Protein AF-A0A158JC56-F1 (afdb_monomer)

Sequence (156 aa):
MLQQTDADAGAALEGIYTKAPDSRELISSANGVLIFPDVRAGGAVLGVEYGRGVLCVPGAPNQYYNARTATIGARLGYETESVILVFLTKESLDRFRESKSWTVGVDRSVALFKVGKSGQFDTNTARHAIMGFVDTKEALMFDLSLVGTYFSKAPV

Solvent-accessible surface area (backbone atoms only — not comparable to full-atom values): 8702 Å² total; per-residue (Å²): 109,69,71,52,48,54,52,42,30,53,54,41,51,53,53,46,36,71,78,36,59,72,52,52,63,56,59,71,64,30,54,27,39,38,29,21,42,47,34,35,63,41,62,102,84,70,59,31,30,42,25,57,26,40,34,45,34,85,98,51,79,76,42,46,31,35,42,38,28,62,71,84,72,90,77,93,54,95,62,58,30,25,41,37,39,38,16,56,29,64,68,49,43,49,54,57,73,73,38,78,57,48,38,42,72,74,70,73,46,66,54,78,49,81,75,50,102,80,75,64,79,70,82,76,60,82,80,42,40,24,45,49,40,35,40,44,94,88,48,79,41,30,54,74,81,49,49,53,27,35,36,32,73,46,88,131

Radius of gyration: 14.61 Å; Cα contacts (8 Å, |Δi|>4): 295; chains: 1; bounding box: 40×37×30 Å

Nearest PDB structures (foldseek):
  7ofn-assembly1_A  TM=8.129E-01  e=5.679E-13  Burkholderia pseudomallei
  5uc0-assembly1_B  TM=4.805E-01  e=3.805E-03  Brucella abortus 2308
  5uc0-assembly1_A  TM=4.992E-01  e=7.049E-03  Brucella abortus 2308
  6vsh-assembly1_B  TM=4.491E-01  e=8.455E+00  Stenotrophomonas maltophilia
  5hlm-assembly1_C  TM=2.002E-01  e=7.475E+00  Gallus gallus

InterPro domains:
  IPR007461 Ysc84 actin-binding domain [PF04366] (69-152)

Mean predicted aligned error: 8.61 Å

Organism: NCBI:txid326474

Secondary structure (DSSP, 8-state):
-HHHHHHHHHHHHHHHHHH-TTHHHHHHT-SEEEEEEEEEE-TTTT-EEEEEEEEE-TTS--EEEEEEEE--S-------EEEEEEE-SHHHHHHHHHSSEEETTTSS-EE-----TT-PPPGGGGG-SEEEEEE-SS-EE--GGGTTEEEEEPP-

pLDDT: mean 74.52, std 16.78, range [38.56, 95.81]

Structure (mmCIF, N/CA/C/O backbone):
data_AF-A0A158JC56-F1
#
_entry.id   AF-A0A158JC56-F1
#
loop_
_atom_site.group_PDB
_atom_site.id
_atom_site.type_symbol
_atom_site.label_atom_id
_atom_site.label_alt_id
_atom_site.label_comp_id
_atom_site.label_asym_id
_atom_site.label_entity_id
_atom_site.label_seq_id
_atom_site.pdbx_PDB_ins_code
_atom_site.Cartn_x
_atom_site.Cartn_y
_atom_site.Cartn_z
_atom_site.occupancy
_atom_site.B_iso_or_equiv
_atom_site.auth_seq_id
_atom_site.auth_comp_id
_atom_site.auth_asym_id
_atom_site.auth_atom_id
_atom_site.pdbx_PDB_model_num
ATOM 1 N N . MET A 1 1 ? 14.313 -6.682 9.433 1.00 63.56 1 MET A N 1
ATOM 2 C CA . MET A 1 1 ? 13.834 -6.137 8.142 1.00 63.56 1 MET A CA 1
ATOM 3 C C . MET A 1 1 ? 12.313 -6.025 8.105 1.00 63.56 1 MET A C 1
ATOM 5 O O . MET A 1 1 ? 11.843 -4.921 7.918 1.00 63.56 1 MET A O 1
ATOM 9 N N . LEU A 1 2 ? 11.548 -7.096 8.357 1.00 77.00 2 LEU A N 1
ATOM 10 C CA . LEU A 1 2 ? 10.072 -7.041 8.377 1.00 77.00 2 LEU A CA 1
ATOM 11 C C . LEU A 1 2 ? 9.508 -6.103 9.462 1.00 77.00 2 LEU A C 1
ATOM 13 O O . LEU A 1 2 ? 8.724 -5.221 9.146 1.00 77.00 2 LEU A O 1
ATOM 17 N N . GLN A 1 3 ? 10.036 -6.184 10.691 1.00 77.50 3 GLN A N 1
ATOM 18 C CA . GLN A 1 3 ? 9.682 -5.246 11.772 1.00 77.50 3 GLN A CA 1
ATOM 19 C C . GLN A 1 3 ? 10.002 -3.776 11.438 1.00 77.50 3 GLN A C 1
ATOM 21 O O . GLN A 1 3 ? 9.313 -2.879 11.907 1.00 77.50 3 GLN A O 1
ATOM 26 N N . GLN A 1 4 ? 11.033 -3.525 10.618 1.00 84.69 4 GLN A N 1
ATOM 27 C CA . GLN A 1 4 ? 11.359 -2.167 10.169 1.00 84.69 4 GLN A CA 1
ATOM 28 C C . GLN A 1 4 ? 10.312 -1.681 9.164 1.00 84.69 4 GLN A C 1
ATOM 30 O O . GLN A 1 4 ? 9.804 -0.582 9.310 1.00 84.69 4 GLN A O 1
ATOM 35 N N . THR A 1 5 ? 9.922 -2.530 8.205 1.00 84.69 5 THR A N 1
ATOM 36 C CA . THR A 1 5 ? 8.843 -2.219 7.256 1.00 84.69 5 THR A CA 1
ATOM 37 C C . THR A 1 5 ? 7.518 -1.940 7.968 1.00 84.69 5 THR A C 1
ATOM 39 O O . THR A 1 5 ? 6.806 -1.029 7.560 1.00 84.69 5 THR A O 1
ATOM 42 N N . ASP A 1 6 ? 7.202 -2.670 9.041 1.00 88.75 6 ASP A N 1
ATOM 43 C CA . ASP A 1 6 ? 5.996 -2.420 9.839 1.00 88.75 6 ASP A CA 1
ATOM 44 C C . ASP A 1 6 ? 6.053 -1.051 10.546 1.00 88.75 6 ASP A C 1
ATOM 46 O O . ASP A 1 6 ? 5.080 -0.297 10.522 1.00 88.75 6 ASP A O 1
ATOM 50 N N . ALA A 1 7 ? 7.199 -0.703 11.144 1.00 90.19 7 ALA A N 1
ATOM 51 C CA . ALA A 1 7 ? 7.398 0.589 11.803 1.00 90.19 7 ALA A CA 1
ATOM 52 C C . ALA A 1 7 ? 7.337 1.760 10.807 1.00 90.19 7 ALA A C 1
ATOM 54 O O . ALA A 1 7 ? 6.641 2.748 11.047 1.00 90.19 7 ALA A O 1
ATOM 55 N N . ASP A 1 8 ? 8.012 1.619 9.665 1.00 92.06 8 ASP A N 1
ATOM 56 C CA . ASP A 1 8 ? 8.026 2.617 8.596 1.00 92.06 8 ASP A CA 1
ATOM 57 C C . ASP A 1 8 ? 6.618 2.809 8.009 1.00 92.06 8 ASP A C 1
ATOM 59 O O . ASP A 1 8 ? 6.202 3.933 7.734 1.00 92.06 8 ASP A O 1
ATOM 63 N N . ALA A 1 9 ? 5.845 1.726 7.870 1.00 93.06 9 ALA A N 1
ATOM 64 C CA . ALA A 1 9 ? 4.457 1.787 7.423 1.00 93.06 9 ALA A CA 1
ATOM 65 C C . ALA A 1 9 ? 3.557 2.552 8.403 1.00 93.06 9 ALA A C 1
ATOM 67 O O . ALA A 1 9 ? 2.710 3.335 7.972 1.00 93.06 9 ALA A O 1
ATOM 68 N N . GLY A 1 10 ? 3.765 2.376 9.712 1.00 92.44 10 GLY A N 1
ATOM 69 C CA . GLY A 1 10 ? 3.090 3.175 10.734 1.00 92.44 10 GLY A CA 1
ATOM 70 C C . GLY A 1 10 ? 3.406 4.668 10.605 1.00 92.44 10 GLY A C 1
ATOM 71 O O . GLY A 1 10 ? 2.495 5.492 10.617 1.00 92.44 10 GLY A O 1
ATOM 72 N N . ALA A 1 11 ? 4.679 5.018 10.400 1.00 91.75 11 ALA A N 1
ATOM 73 C CA . ALA A 1 11 ? 5.093 6.408 10.202 1.00 91.75 11 ALA A CA 1
ATOM 74 C C . ALA A 1 11 ? 4.496 7.026 8.923 1.0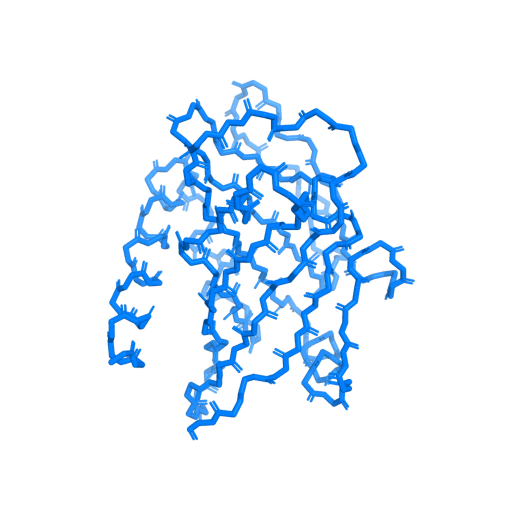0 91.75 11 ALA A C 1
ATOM 76 O O . ALA A 1 11 ? 4.043 8.170 8.946 1.00 91.75 11 ALA A O 1
ATOM 77 N N . ALA A 1 12 ? 4.442 6.262 7.827 1.00 90.62 12 ALA A N 1
ATOM 78 C CA . ALA A 1 12 ? 3.830 6.707 6.577 1.00 90.62 12 ALA A CA 1
ATOM 79 C C . ALA A 1 12 ? 2.328 7.006 6.742 1.00 90.62 12 ALA A C 1
ATOM 81 O O . ALA A 1 12 ? 1.847 8.023 6.243 1.00 90.62 12 ALA A O 1
ATOM 82 N N . LEU A 1 13 ? 1.590 6.173 7.487 1.00 91.38 13 LEU A N 1
ATOM 83 C CA . LEU A 1 13 ? 0.176 6.426 7.790 1.00 91.38 13 LEU A CA 1
ATOM 84 C C . LEU A 1 13 ? -0.025 7.718 8.590 1.00 91.38 13 LEU A C 1
ATOM 86 O O . LEU A 1 13 ? -0.900 8.511 8.248 1.00 91.38 13 LEU A O 1
AT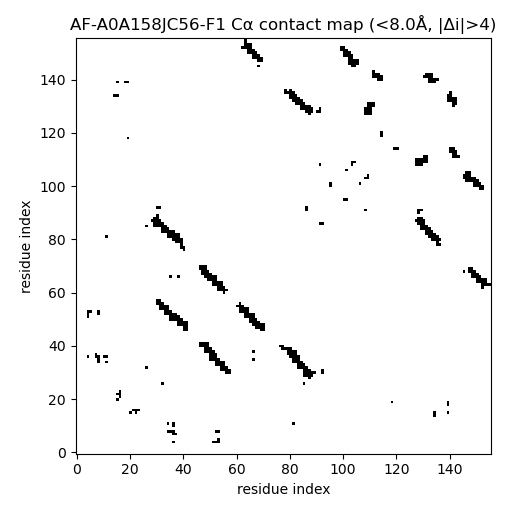OM 90 N N . GLU A 1 14 ? 0.797 7.966 9.611 1.00 90.88 14 GLU A N 1
ATOM 91 C CA . GLU A 1 14 ? 0.730 9.213 10.387 1.00 90.88 14 GLU A CA 1
ATOM 92 C C . GLU A 1 14 ? 1.023 10.452 9.526 1.00 90.88 14 GLU A C 1
ATOM 94 O O . GLU A 1 14 ? 0.387 11.498 9.700 1.00 90.88 14 GLU A O 1
ATOM 99 N N . GLY A 1 15 ? 1.925 10.330 8.545 1.00 87.19 15 GLY A N 1
ATOM 100 C CA . GLY A 1 15 ? 2.176 11.371 7.546 1.00 87.19 15 GLY A CA 1
ATOM 101 C C . GLY A 1 15 ? 0.917 11.727 6.751 1.00 87.19 15 GLY A C 1
ATOM 102 O O . GLY A 1 15 ? 0.558 12.905 6.649 1.00 87.19 15 GLY A O 1
ATOM 103 N N . ILE A 1 16 ? 0.191 10.714 6.268 1.00 84.12 16 ILE A N 1
ATOM 104 C CA . ILE A 1 16 ? -1.073 10.922 5.550 1.00 84.12 16 ILE A CA 1
ATOM 105 C C . ILE A 1 16 ? -2.144 11.505 6.471 1.00 84.12 16 ILE A C 1
ATOM 107 O O . ILE A 1 16 ? -2.797 12.469 6.081 1.00 84.12 16 ILE A O 1
ATOM 111 N N . TYR A 1 17 ? -2.307 11.000 7.697 1.00 88.00 17 TYR A N 1
ATOM 112 C CA . TYR A 1 17 ? -3.300 11.536 8.638 1.00 88.00 17 TYR A CA 1
ATOM 113 C C . TYR A 1 17 ? -3.051 13.004 8.983 1.00 88.00 17 TYR A C 1
ATOM 115 O O . TYR A 1 17 ? -3.998 13.765 9.165 1.00 88.00 17 TYR A O 1
ATOM 123 N N . THR A 1 18 ? -1.785 13.415 9.035 1.00 86.88 18 THR A N 1
ATOM 124 C CA . THR A 1 18 ? -1.413 14.812 9.273 1.00 86.88 18 THR A CA 1
ATOM 125 C C . THR A 1 18 ? -1.797 15.707 8.091 1.00 86.88 18 THR A C 1
ATOM 127 O O . THR A 1 18 ? -2.304 16.809 8.290 1.00 86.88 18 THR A O 1
ATOM 130 N N . LYS A 1 19 ? -1.565 15.246 6.855 1.00 82.31 19 LYS A N 1
ATOM 131 C CA . LYS A 1 19 ? -1.807 16.024 5.625 1.00 82.31 19 LYS A CA 1
ATOM 132 C C . LYS A 1 19 ? -3.267 15.974 5.153 1.00 82.31 19 LYS A C 1
ATOM 134 O O . LYS A 1 19 ? -3.738 16.927 4.539 1.00 82.31 19 LYS A O 1
ATOM 139 N N . ALA A 1 20 ? -3.976 14.886 5.441 1.00 80.56 20 ALA A N 1
ATOM 140 C CA . ALA A 1 20 ? -5.373 14.648 5.094 1.00 80.56 20 ALA A CA 1
ATOM 141 C C . ALA A 1 20 ? -6.106 13.940 6.251 1.00 80.56 20 ALA A C 1
ATOM 143 O O . ALA A 1 20 ? -6.251 12.717 6.225 1.00 80.56 20 ALA A O 1
ATOM 144 N N . PRO A 1 21 ? -6.603 14.678 7.256 1.00 83.81 21 PRO A N 1
ATOM 145 C CA . PRO A 1 21 ? -7.237 14.097 8.445 1.00 83.81 21 PRO A CA 1
ATOM 146 C C . PRO A 1 21 ? -8.398 13.133 8.150 1.00 83.81 21 PRO A C 1
ATOM 148 O O . PRO A 1 21 ? -8.498 12.085 8.789 1.00 83.81 21 PRO A O 1
ATOM 151 N N . ASP A 1 22 ? -9.214 13.425 7.132 1.00 80.31 22 ASP A N 1
ATOM 152 C CA . ASP A 1 22 ? -10.366 12.592 6.739 1.00 80.31 22 ASP A CA 1
ATOM 153 C C . ASP A 1 22 ? -9.952 11.190 6.248 1.00 80.31 22 ASP A C 1
ATOM 155 O O . ASP A 1 22 ? -10.741 10.244 6.282 1.00 80.31 22 ASP A O 1
ATOM 159 N N . SER A 1 23 ? -8.688 11.008 5.844 1.00 83.38 23 SER A N 1
ATOM 160 C CA . SER A 1 23 ? -8.164 9.695 5.448 1.00 83.38 23 SER A CA 1
ATOM 161 C C . SER A 1 23 ? -8.193 8.674 6.589 1.00 83.38 23 SER A C 1
ATOM 163 O O . SER A 1 23 ? -8.233 7.474 6.322 1.00 83.38 23 SER A O 1
ATOM 165 N N . ARG A 1 24 ? -8.227 9.118 7.854 1.00 87.94 24 ARG A N 1
ATOM 166 C CA . ARG A 1 24 ? -8.289 8.233 9.025 1.00 87.94 24 ARG A CA 1
ATOM 167 C C . ARG A 1 24 ? -9.584 7.427 9.077 1.00 87.94 24 ARG A C 1
ATOM 169 O O . ARG A 1 24 ? -9.539 6.239 9.384 1.00 87.94 24 ARG A O 1
ATOM 176 N N . GLU A 1 25 ? -10.719 8.048 8.769 1.00 85.50 25 GLU A N 1
ATOM 177 C CA . GLU A 1 25 ? -12.018 7.363 8.728 1.00 85.50 25 GLU A CA 1
ATOM 178 C C . GLU A 1 25 ? -12.112 6.410 7.528 1.00 85.50 25 GLU A C 1
ATOM 180 O O . GLU A 1 25 ? -12.606 5.284 7.627 1.00 85.50 25 GLU A O 1
ATOM 185 N N . LEU A 1 26 ? -11.556 6.821 6.390 1.00 84.94 26 LEU A N 1
ATOM 186 C CA . LEU A 1 26 ? -11.505 5.968 5.211 1.00 84.94 26 LEU A CA 1
ATOM 187 C C . LEU A 1 26 ? -10.626 4.727 5.435 1.00 84.94 26 LEU A C 1
ATOM 189 O O . LEU A 1 26 ? -11.019 3.611 5.108 1.00 84.94 26 LEU A O 1
ATOM 193 N N . ILE A 1 27 ? -9.430 4.909 5.996 1.00 89.75 27 ILE A N 1
ATOM 194 C CA . ILE A 1 27 ? -8.487 3.815 6.241 1.00 89.75 27 ILE A CA 1
ATOM 195 C C . ILE A 1 27 ? -9.018 2.868 7.324 1.00 89.75 27 ILE A C 1
ATOM 197 O O . ILE A 1 27 ? -8.862 1.654 7.193 1.00 89.75 27 ILE A O 1
ATOM 201 N N . SER A 1 28 ? -9.690 3.383 8.359 1.00 90.75 28 SER A N 1
ATOM 202 C CA . SER A 1 28 ? -10.262 2.542 9.419 1.00 90.75 28 SER A CA 1
ATOM 203 C C . SER A 1 28 ? -11.427 1.668 8.940 1.00 90.75 28 SER A C 1
ATOM 205 O O . SER A 1 28 ? -11.645 0.594 9.499 1.00 90.75 28 SER A O 1
ATOM 207 N N . SER A 1 29 ? -12.146 2.089 7.895 1.00 90.06 29 SER A N 1
ATOM 208 C CA . SER A 1 29 ? -13.237 1.322 7.275 1.00 90.06 29 SER A CA 1
ATOM 209 C C . SER A 1 29 ? -12.778 0.370 6.160 1.00 90.06 29 SER A C 1
ATOM 211 O O . SER A 1 29 ? -13.593 -0.359 5.588 1.00 90.06 29 SER A O 1
ATOM 213 N N . ALA A 1 30 ? -11.479 0.334 5.851 1.00 92.25 30 ALA A N 1
ATOM 214 C CA . ALA A 1 30 ? -10.931 -0.483 4.777 1.00 92.25 30 ALA A CA 1
ATOM 215 C C . ALA A 1 30 ? -10.918 -1.985 5.107 1.00 92.25 30 ALA A C 1
ATOM 217 O O . ALA A 1 30 ? -10.699 -2.411 6.239 1.00 92.25 30 ALA A O 1
ATOM 218 N N . ASN A 1 31 ? -11.056 -2.816 4.071 1.00 94.75 31 ASN A N 1
ATOM 219 C CA . ASN A 1 31 ? -10.894 -4.268 4.178 1.00 94.75 31 ASN A CA 1
ATOM 220 C C . ASN A 1 31 ? -9.413 -4.670 4.277 1.00 94.75 31 ASN A C 1
ATOM 222 O O . ASN A 1 31 ? -9.088 -5.747 4.772 1.00 94.75 31 ASN A O 1
ATOM 226 N N . GLY A 1 32 ? -8.509 -3.814 3.803 1.00 95.31 32 GLY A N 1
ATOM 227 C CA . GLY A 1 32 ? -7.068 -3.973 3.922 1.00 95.31 32 GLY A CA 1
ATOM 228 C C . GLY A 1 32 ? -6.340 -2.732 3.421 1.00 95.31 32 GLY A C 1
ATOM 229 O O . GLY A 1 32 ? -6.904 -1.932 2.671 1.00 95.31 32 GLY A O 1
ATOM 230 N N . VAL A 1 33 ? -5.085 -2.576 3.831 1.00 95.12 33 VAL A N 1
ATOM 231 C CA . VAL A 1 33 ? -4.248 -1.429 3.470 1.00 95.12 33 VAL A CA 1
ATOM 232 C C . VAL A 1 33 ? -2.861 -1.928 3.105 1.00 95.12 33 VAL A C 1
ATOM 234 O O . VAL A 1 33 ? -2.207 -2.583 3.913 1.00 95.12 33 VAL A O 1
ATOM 237 N N . LEU A 1 34 ? -2.420 -1.643 1.885 1.00 93.88 34 LEU A N 1
ATOM 238 C CA . LEU A 1 34 ? -1.068 -1.935 1.429 1.00 93.88 34 LEU A CA 1
ATOM 239 C C . LEU A 1 34 ? -0.235 -0.660 1.468 1.00 93.88 34 LEU A C 1
ATOM 241 O O . LEU A 1 34 ? -0.579 0.321 0.819 1.00 93.88 34 LEU A O 1
ATOM 245 N N . ILE A 1 35 ? 0.857 -0.692 2.220 1.00 93.88 35 ILE A N 1
ATOM 246 C CA . ILE A 1 35 ? 1.667 0.477 2.549 1.00 93.88 35 ILE A CA 1
ATOM 247 C C . ILE A 1 35 ? 3.095 0.219 2.093 1.00 93.88 35 ILE A C 1
ATOM 249 O O . ILE A 1 35 ? 3.744 -0.706 2.576 1.00 93.88 35 ILE A O 1
ATOM 253 N N . PHE A 1 36 ? 3.588 1.053 1.188 1.00 91.69 36 PHE A N 1
ATOM 254 C CA . PHE A 1 36 ? 4.990 1.152 0.806 1.00 91.69 36 PHE A CA 1
ATOM 255 C C . PHE A 1 36 ? 5.525 2.457 1.384 1.00 91.69 36 PHE A C 1
ATOM 257 O O . PHE A 1 36 ? 5.313 3.510 0.789 1.00 91.69 36 PHE A O 1
ATOM 264 N N . PRO A 1 37 ? 6.178 2.424 2.552 1.00 90.38 37 PRO A N 1
ATOM 265 C CA . PRO A 1 37 ? 6.625 3.649 3.205 1.00 90.38 37 PRO A CA 1
ATOM 266 C C . PRO A 1 37 ? 7.792 4.309 2.470 1.00 90.38 37 PRO A C 1
ATOM 268 O O . PRO A 1 37 ? 8.010 5.506 2.620 1.00 90.38 37 PRO A O 1
ATOM 271 N N . ASP A 1 38 ? 8.519 3.533 1.669 1.00 86.50 38 ASP A N 1
ATOM 272 C CA . ASP A 1 38 ? 9.712 3.974 0.970 1.00 86.50 38 ASP A CA 1
ATOM 273 C C . ASP A 1 38 ? 9.754 3.382 -0.443 1.00 86.50 38 ASP A C 1
ATOM 275 O O . ASP A 1 38 ? 10.126 2.222 -0.648 1.00 86.50 38 ASP A O 1
ATOM 279 N N . VAL A 1 39 ? 9.323 4.184 -1.4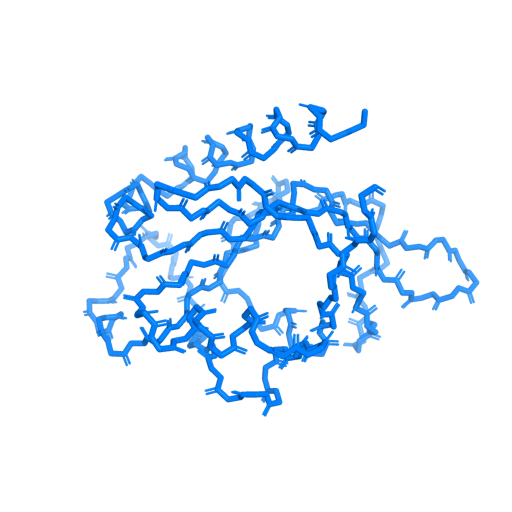14 1.00 81.88 39 VAL A N 1
ATOM 280 C CA . VAL A 1 39 ? 9.470 3.923 -2.845 1.00 81.88 39 VAL A CA 1
ATOM 281 C C . VAL A 1 39 ? 10.511 4.896 -3.379 1.00 81.88 39 VAL A C 1
ATOM 283 O O . VAL A 1 39 ? 10.386 6.111 -3.226 1.00 81.88 39 VAL A O 1
ATOM 286 N N . ARG A 1 40 ? 11.577 4.353 -3.969 1.00 75.62 40 ARG A N 1
ATOM 287 C CA . ARG A 1 40 ? 12.694 5.133 -4.511 1.00 75.62 40 ARG A CA 1
ATOM 288 C C . ARG A 1 40 ? 13.094 4.619 -5.883 1.00 75.62 40 ARG A C 1
ATOM 290 O O . ARG A 1 40 ? 13.041 3.415 -6.144 1.00 75.62 40 ARG A O 1
ATOM 297 N N . ALA A 1 41 ? 13.573 5.520 -6.736 1.00 66.50 41 ALA A N 1
ATOM 298 C CA . ALA A 1 41 ? 14.189 5.156 -8.004 1.00 66.50 41 ALA A CA 1
ATOM 299 C C . ALA A 1 41 ? 15.413 4.250 -7.773 1.00 66.50 41 ALA A C 1
ATOM 301 O O . ALA A 1 41 ? 16.366 4.617 -7.081 1.00 66.50 41 ALA A O 1
ATOM 302 N N . GLY A 1 42 ? 15.409 3.061 -8.375 1.00 59.31 42 GLY A N 1
ATOM 303 C CA . GLY A 1 42 ? 16.613 2.261 -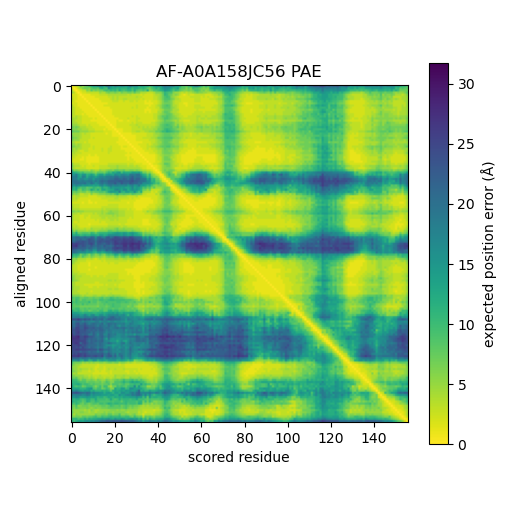8.546 1.00 59.31 42 GLY A CA 1
ATOM 304 C C . GLY A 1 42 ? 17.570 3.039 -9.443 1.00 59.31 42 GLY A C 1
ATOM 305 O O . GLY A 1 42 ? 17.154 3.535 -10.487 1.00 59.31 42 GLY A O 1
ATOM 306 N N . GLY A 1 43 ? 18.819 3.202 -8.998 1.00 52.88 43 GLY A N 1
ATOM 307 C CA . GLY A 1 43 ? 19.795 4.139 -9.566 1.00 52.88 43 GLY A CA 1
ATOM 308 C C . GLY A 1 43 ? 20.008 4.076 -11.090 1.00 52.88 43 GLY A C 1
ATOM 309 O O . GLY A 1 43 ? 19.477 3.218 -11.791 1.00 52.88 43 GLY A O 1
ATOM 310 N N . ALA A 1 44 ? 20.853 4.991 -11.577 1.00 50.00 44 ALA A N 1
ATOM 311 C CA . ALA A 1 44 ? 21.004 5.494 -12.955 1.00 50.00 44 ALA A CA 1
ATOM 312 C C . ALA A 1 44 ? 21.004 4.512 -14.157 1.00 50.00 44 ALA A C 1
ATOM 314 O O . ALA A 1 44 ? 21.009 4.976 -15.292 1.00 50.00 44 ALA A O 1
ATOM 315 N N . VAL A 1 45 ? 21.008 3.191 -13.958 1.00 50.09 45 VAL A N 1
ATOM 316 C CA . VAL A 1 45 ? 21.129 2.187 -15.028 1.00 50.09 45 VAL A CA 1
ATOM 317 C C . VAL A 1 45 ? 19.808 1.478 -15.357 1.00 50.09 45 VAL A C 1
ATOM 319 O O . VAL A 1 45 ? 19.644 1.041 -16.491 1.00 50.09 45 VAL A O 1
ATOM 322 N N . LEU A 1 46 ? 18.857 1.356 -14.417 1.00 56.59 46 LEU A N 1
ATOM 323 C CA . LEU A 1 46 ? 17.660 0.521 -14.633 1.00 56.59 46 LEU A CA 1
ATOM 324 C C . LEU A 1 46 ? 16.332 1.284 -14.712 1.00 56.59 46 LEU A C 1
ATOM 326 O O . LEU A 1 46 ? 15.378 0.712 -15.224 1.00 56.59 46 LEU A O 1
ATOM 330 N N . GLY A 1 47 ? 16.250 2.541 -14.256 1.00 55.62 47 GLY A N 1
ATOM 331 C CA . GLY A 1 47 ? 15.034 3.362 -14.410 1.00 55.62 47 GLY A CA 1
ATOM 332 C C . GLY A 1 47 ? 13.765 2.723 -13.828 1.00 55.62 47 GLY A C 1
ATOM 333 O O . GLY A 1 47 ? 12.665 2.983 -14.312 1.00 55.62 47 GLY A O 1
ATOM 334 N N . VAL A 1 48 ? 13.929 1.842 -12.836 1.00 62.53 48 VAL A N 1
ATOM 335 C CA . VAL A 1 48 ? 12.838 1.148 -12.151 1.00 62.53 48 VAL A CA 1
ATOM 336 C C . VAL A 1 48 ? 12.809 1.580 -10.701 1.00 62.53 48 VAL A C 1
ATOM 338 O O . VAL A 1 48 ? 13.813 1.469 -10.000 1.00 62.53 48 VAL A O 1
ATOM 341 N N . GLU A 1 49 ? 11.669 2.063 -10.233 1.00 68.19 49 GLU A N 1
ATOM 342 C CA . GLU A 1 49 ? 11.473 2.313 -8.806 1.00 68.19 49 GLU A CA 1
ATOM 343 C C . GLU A 1 49 ? 11.282 0.989 -8.082 1.00 68.19 49 GLU A C 1
ATOM 345 O O . GLU A 1 49 ? 10.686 0.059 -8.627 1.00 68.19 49 GLU A O 1
ATOM 350 N N . TYR A 1 50 ? 11.793 0.900 -6.859 1.00 74.19 50 TYR A N 1
ATOM 351 C CA . TYR A 1 50 ? 11.566 -0.235 -5.980 1.00 74.19 50 TYR A CA 1
ATOM 352 C C . TYR A 1 50 ? 11.135 0.236 -4.603 1.00 74.19 50 TYR A C 1
ATOM 354 O O . TYR A 1 50 ? 11.655 1.211 -4.067 1.00 74.19 50 TYR A O 1
ATOM 362 N N . GLY A 1 51 ? 10.225 -0.526 -4.011 1.00 82.75 51 GLY A N 1
ATOM 363 C CA . GLY A 1 51 ? 9.831 -0.361 -2.623 1.00 82.75 51 GLY A CA 1
ATOM 364 C C . GLY A 1 51 ? 9.437 -1.696 -2.017 1.00 82.75 51 GLY A C 1
ATOM 365 O O . GLY A 1 51 ? 8.973 -2.604 -2.716 1.00 82.75 51 GLY A O 1
ATOM 366 N N . ARG A 1 52 ? 9.618 -1.818 -0.703 1.00 88.94 52 ARG A N 1
ATOM 367 C CA . ARG A 1 52 ? 9.051 -2.916 0.080 1.00 88.94 52 ARG A CA 1
ATOM 368 C C . ARG A 1 52 ? 7.902 -2.379 0.902 1.00 88.94 52 ARG A C 1
ATOM 370 O O . ARG A 1 52 ? 8.034 -1.338 1.532 1.00 88.94 52 ARG A O 1
ATOM 377 N N . GLY A 1 53 ? 6.805 -3.113 0.900 1.00 92.12 53 GLY A N 1
ATOM 378 C CA . GLY A 1 53 ? 5.607 -2.731 1.615 1.00 92.12 53 GLY A CA 1
ATOM 379 C C . GLY A 1 53 ? 5.009 -3.873 2.404 1.00 92.12 53 GLY A C 1
ATOM 380 O O . GLY A 1 53 ? 5.401 -5.038 2.267 1.00 92.12 53 GLY A O 1
ATOM 381 N N . VAL A 1 54 ? 4.036 -3.505 3.221 1.00 95.31 54 VAL A N 1
ATOM 382 C CA . VAL A 1 54 ? 3.255 -4.401 4.058 1.00 95.31 54 VAL A CA 1
ATOM 383 C C . VAL A 1 54 ? 1.775 -4.216 3.758 1.00 95.31 54 VAL A C 1
ATOM 385 O O . VAL A 1 54 ? 1.271 -3.101 3.672 1.00 95.31 54 VAL A O 1
ATOM 388 N N . LEU A 1 55 ? 1.087 -5.331 3.562 1.00 95.81 55 LEU A N 1
ATOM 389 C CA . LEU A 1 55 ? -0.358 -5.425 3.511 1.00 95.81 55 LEU A CA 1
ATOM 390 C C . LEU A 1 55 ? -0.857 -5.788 4.907 1.00 95.81 55 LEU A C 1
ATOM 392 O O . LEU A 1 55 ? -0.617 -6.897 5.397 1.00 95.81 55 LEU A O 1
ATOM 396 N N . CYS A 1 56 ? -1.592 -4.856 5.494 1.00 95.75 56 CYS A N 1
ATOM 397 C CA . CYS A 1 56 ? -2.294 -5.010 6.754 1.00 95.75 56 CYS A CA 1
ATOM 398 C C . CYS A 1 56 ? -3.752 -5.372 6.452 1.00 95.75 56 CYS A C 1
ATOM 400 O O . CYS A 1 56 ? -4.462 -4.610 5.794 1.00 95.75 56 CYS A O 1
ATOM 402 N N . VAL A 1 57 ? -4.203 -6.535 6.922 1.00 95.81 57 VAL A N 1
ATOM 403 C CA . VAL A 1 57 ? -5.602 -6.973 6.813 1.00 95.81 57 VAL A CA 1
ATOM 404 C C . VAL A 1 57 ? -6.135 -7.203 8.226 1.00 95.81 57 VAL A C 1
ATOM 406 O O . VAL A 1 57 ? -5.499 -7.945 8.980 1.00 95.81 57 VAL A O 1
ATOM 409 N N . PRO A 1 58 ? -7.277 -6.605 8.612 1.00 91.44 58 PRO A N 1
ATOM 410 C CA . PRO A 1 58 ? -7.852 -6.801 9.937 1.00 91.44 58 PRO A CA 1
ATOM 411 C C . PRO A 1 58 ? -8.013 -8.289 10.277 1.00 91.44 58 PRO A C 1
ATOM 413 O O . PRO A 1 58 ? -8.609 -9.053 9.520 1.00 91.44 58 PRO A O 1
ATOM 416 N N . GLY A 1 59 ? -7.459 -8.707 11.417 1.00 91.50 59 GLY A N 1
ATOM 417 C CA . GLY A 1 59 ? -7.545 -10.090 11.897 1.00 91.50 59 GLY A CA 1
ATOM 418 C C . GLY A 1 59 ? -6.663 -11.107 11.160 1.00 91.50 59 GLY A C 1
ATOM 419 O O . GLY A 1 59 ? -6.792 -12.302 11.417 1.00 91.50 59 GLY A O 1
ATOM 420 N N . ALA A 1 60 ? -5.763 -10.674 10.273 1.00 93.00 60 ALA A N 1
ATOM 421 C CA . ALA A 1 60 ? -4.824 -11.551 9.579 1.00 93.00 60 ALA A CA 1
ATOM 422 C C . ALA A 1 60 ? -3.368 -11.105 9.803 1.00 93.00 60 ALA A C 1
ATOM 424 O O . ALA A 1 60 ? -3.115 -9.927 10.055 1.00 93.00 60 ALA A O 1
ATOM 425 N N . PRO A 1 61 ? -2.390 -12.024 9.707 1.00 91.88 61 PRO A N 1
ATOM 426 C CA . PRO A 1 61 ? -0.982 -11.654 9.786 1.00 91.88 61 PRO A CA 1
ATOM 427 C C . PRO A 1 61 ? -0.574 -10.759 8.611 1.00 91.88 61 PRO A C 1
ATOM 429 O O . PRO A 1 61 ? -1.052 -10.936 7.484 1.00 91.88 61 PRO A O 1
ATOM 432 N N . ASN A 1 62 ? 0.368 -9.852 8.877 1.00 94.06 62 ASN A N 1
ATOM 433 C CA . ASN A 1 62 ? 0.969 -8.980 7.872 1.00 94.06 62 ASN A CA 1
ATOM 434 C C . ASN A 1 62 ? 1.541 -9.794 6.702 1.00 94.06 62 ASN A C 1
ATOM 436 O O . ASN A 1 62 ? 2.183 -10.832 6.886 1.00 94.06 62 ASN A O 1
ATOM 440 N N . GLN A 1 63 ? 1.316 -9.309 5.482 1.00 93.00 63 GLN A N 1
ATOM 441 C CA . GLN A 1 63 ? 1.859 -9.902 4.259 1.00 93.00 63 GLN A CA 1
ATOM 442 C C . GLN A 1 63 ? 2.746 -8.883 3.549 1.00 93.00 63 GLN A C 1
ATOM 444 O O . GLN A 1 63 ? 2.368 -7.727 3.435 1.00 93.00 63 GLN A O 1
ATOM 449 N N . TYR A 1 64 ? 3.899 -9.291 3.028 1.00 92.88 64 TYR A N 1
ATOM 450 C CA . TYR A 1 64 ? 4.863 -8.352 2.447 1.00 92.88 64 TYR A CA 1
ATOM 451 C C . TYR A 1 64 ? 4.862 -8.400 0.924 1.00 92.88 64 TYR A C 1
ATOM 453 O O . TYR A 1 64 ? 4.684 -9.460 0.317 1.00 92.88 64 TYR A O 1
ATOM 461 N N . TYR A 1 65 ? 5.076 -7.241 0.311 1.00 91.31 65 TYR A N 1
ATOM 462 C CA . TYR A 1 65 ? 5.052 -7.065 -1.136 1.00 91.31 65 TYR A CA 1
ATOM 463 C C . TYR A 1 65 ? 6.242 -6.224 -1.594 1.00 91.31 65 TYR A C 1
ATOM 465 O O . TYR A 1 65 ? 6.761 -5.387 -0.856 1.00 91.31 65 TYR A O 1
ATOM 473 N N . ASN A 1 66 ? 6.663 -6.447 -2.833 1.00 88.44 66 ASN A N 1
ATOM 474 C CA . ASN A 1 66 ? 7.586 -5.586 -3.555 1.00 88.44 66 ASN A CA 1
ATOM 475 C C . ASN A 1 66 ? 6.798 -4.793 -4.599 1.00 88.44 66 ASN A C 1
ATOM 477 O O . ASN A 1 66 ? 5.999 -5.383 -5.332 1.00 88.44 66 ASN A O 1
ATOM 481 N N . ALA A 1 67 ? 7.067 -3.496 -4.689 1.00 84.69 67 ALA A N 1
ATOM 482 C CA . ALA A 1 67 ? 6.623 -2.632 -5.774 1.00 84.69 67 ALA A CA 1
ATOM 483 C C . ALA A 1 67 ? 7.763 -2.449 -6.782 1.00 84.69 67 ALA A C 1
ATOM 485 O O . ALA A 1 67 ? 8.925 -2.335 -6.385 1.00 84.69 67 ALA A O 1
ATOM 486 N N . ARG A 1 68 ? 7.425 -2.441 -8.073 1.00 79.25 68 ARG A N 1
ATOM 487 C CA . ARG A 1 68 ? 8.320 -2.124 -9.189 1.00 79.25 68 ARG A CA 1
ATOM 488 C C . ARG A 1 68 ? 7.594 -1.214 -10.170 1.00 79.25 68 ARG A C 1
ATOM 490 O O . ARG A 1 68 ? 6.610 -1.655 -10.752 1.00 79.25 68 ARG A O 1
ATOM 497 N N . THR A 1 69 ? 8.070 -0.001 -10.404 1.00 69.50 69 THR A N 1
ATOM 498 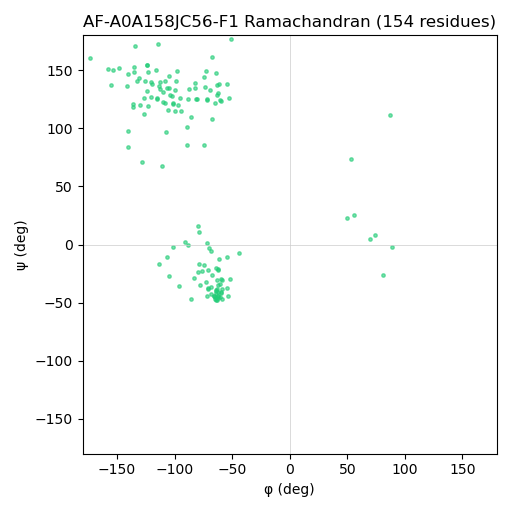C CA . THR A 1 69 ? 7.460 0.900 -11.400 1.00 69.50 69 THR A CA 1
ATOM 499 C C . THR A 1 69 ? 8.391 1.051 -12.591 1.00 69.50 69 THR A C 1
ATOM 501 O O . THR A 1 69 ? 9.577 1.313 -12.407 1.00 69.50 69 THR A O 1
ATOM 504 N N . ALA A 1 70 ? 7.872 0.891 -13.810 1.00 61.16 70 ALA A N 1
ATOM 505 C CA . ALA A 1 70 ? 8.569 1.321 -15.018 1.00 61.16 70 ALA A CA 1
ATOM 506 C C . ALA A 1 70 ? 8.230 2.797 -15.246 1.00 61.16 70 ALA A C 1
ATOM 508 O O . ALA A 1 70 ? 7.084 3.126 -15.544 1.00 61.16 70 ALA A O 1
ATOM 509 N N . THR A 1 71 ? 9.189 3.700 -15.054 1.00 55.06 71 THR A N 1
ATOM 510 C CA . THR A 1 71 ? 8.914 5.138 -15.127 1.00 55.06 71 THR A CA 1
ATOM 511 C C . THR A 1 71 ? 8.566 5.544 -16.566 1.00 55.06 71 THR A C 1
ATOM 513 O O . THR A 1 71 ? 9.439 5.608 -17.432 1.00 55.06 71 THR A O 1
ATOM 516 N N . ILE A 1 72 ? 7.296 5.864 -16.839 1.00 42.81 72 ILE A N 1
ATOM 517 C CA . ILE A 1 72 ? 6.884 6.511 -18.093 1.00 42.81 72 ILE A CA 1
ATOM 518 C C . ILE A 1 72 ? 6.975 8.028 -17.884 1.00 42.81 72 ILE A C 1
ATOM 520 O O . ILE A 1 72 ? 6.002 8.682 -17.528 1.00 42.81 72 ILE A O 1
ATOM 524 N N . GLY A 1 73 ? 8.174 8.575 -18.102 1.00 44.84 73 GLY A N 1
ATOM 525 C CA . GLY A 1 73 ? 8.426 10.018 -18.126 1.00 44.84 73 GLY A CA 1
ATOM 526 C C . GLY A 1 73 ? 8.735 10.647 -16.760 1.00 44.84 73 GLY A C 1
ATOM 527 O O . GLY A 1 73 ? 7.867 10.806 -15.917 1.00 44.84 73 GLY A O 1
ATOM 528 N N . ALA A 1 74 ? 9.985 11.082 -16.591 1.00 44.06 74 ALA A N 1
ATOM 529 C CA . ALA A 1 74 ? 10.389 12.176 -15.701 1.00 44.06 74 ALA A CA 1
ATOM 530 C C . ALA A 1 74 ? 9.951 12.116 -14.217 1.00 44.06 74 ALA A C 1
ATOM 532 O O . ALA A 1 74 ? 9.200 12.964 -13.745 1.00 44.06 74 ALA A O 1
ATOM 533 N N . ARG A 1 75 ? 10.576 11.230 -13.436 1.00 52.03 75 ARG A N 1
ATOM 534 C CA . ARG A 1 75 ? 10.918 11.523 -12.030 1.00 52.03 75 ARG A CA 1
ATOM 535 C C . ARG A 1 75 ? 12.399 11.225 -11.802 1.00 52.03 75 ARG A C 1
ATOM 537 O O . ARG A 1 75 ? 12.787 10.240 -11.189 1.00 52.03 75 ARG A O 1
ATOM 544 N N . LEU A 1 76 ? 13.255 12.070 -12.381 1.00 46.12 76 LEU A N 1
ATOM 545 C CA . LEU A 1 76 ? 14.671 12.140 -12.012 1.00 46.12 76 LEU A CA 1
ATOM 546 C C . LEU A 1 76 ? 14.757 12.851 -10.657 1.00 46.12 76 LEU A C 1
ATOM 548 O O . LEU A 1 76 ? 14.909 14.067 -10.599 1.00 46.12 76 LEU A O 1
ATOM 552 N N . GLY A 1 77 ? 14.600 12.094 -9.574 1.00 50.66 77 GLY A N 1
ATOM 553 C CA . GLY A 1 77 ? 14.680 12.607 -8.213 1.00 50.66 77 GLY A CA 1
ATOM 554 C C . GLY A 1 77 ? 15.062 11.498 -7.241 1.00 50.66 77 GLY A C 1
ATOM 555 O O . GLY A 1 77 ? 14.560 10.384 -7.332 1.00 50.66 77 GLY A O 1
ATOM 556 N N . TYR A 1 78 ? 15.963 11.804 -6.310 1.00 56.66 78 TYR A N 1
ATOM 557 C CA . TYR A 1 78 ? 16.345 10.925 -5.194 1.00 56.66 78 TYR A CA 1
ATOM 558 C C . TYR A 1 78 ? 15.320 10.952 -4.051 1.00 56.66 78 TYR A C 1
ATOM 560 O O . TYR A 1 78 ? 15.610 10.507 -2.940 1.00 56.66 78 TYR A O 1
ATOM 568 N N . GLU A 1 79 ? 14.158 11.548 -4.294 1.00 63.31 79 GLU A N 1
ATOM 569 C CA . GLU A 1 79 ? 13.165 11.795 -3.268 1.00 63.31 79 GLU A CA 1
ATOM 570 C C . GLU A 1 79 ? 12.356 10.527 -3.020 1.00 63.31 79 GLU A C 1
ATOM 572 O O . GLU A 1 79 ? 11.814 9.925 -3.944 1.00 63.31 79 GLU A O 1
ATOM 577 N N . THR A 1 80 ? 12.325 10.108 -1.758 1.00 72.44 80 THR A N 1
ATOM 578 C CA . THR A 1 80 ? 11.458 9.028 -1.295 1.00 72.44 80 THR A CA 1
ATOM 579 C C . THR A 1 80 ? 10.011 9.501 -1.328 1.00 72.44 80 THR A C 1
ATOM 581 O O . THR A 1 80 ? 9.694 10.565 -0.790 1.00 72.44 80 THR A O 1
ATOM 584 N N . GLU A 1 81 ? 9.134 8.668 -1.878 1.00 81.25 81 GLU A N 1
ATOM 585 C CA . GLU A 1 81 ? 7.689 8.795 -1.712 1.00 81.25 81 GLU A CA 1
ATOM 586 C C . GLU A 1 81 ? 7.116 7.582 -0.975 1.00 81.25 81 GLU A C 1
ATOM 588 O O . GLU A 1 81 ? 7.644 6.469 -1.055 1.00 81.25 81 GLU A O 1
ATOM 593 N N . SER A 1 82 ? 6.026 7.802 -0.245 1.00 86.19 82 SER A N 1
ATOM 594 C CA . SER A 1 82 ? 5.234 6.726 0.341 1.00 86.19 82 SER A CA 1
ATOM 595 C C . SER A 1 82 ? 4.007 6.466 -0.525 1.00 86.19 82 SER A C 1
ATOM 597 O O . SER A 1 82 ? 3.288 7.392 -0.887 1.00 86.19 82 SER A O 1
ATOM 599 N N . VAL A 1 83 ? 3.728 5.201 -0.826 1.00 86.50 83 VAL A N 1
ATOM 600 C CA . VAL A 1 83 ? 2.564 4.777 -1.612 1.00 86.50 83 VAL A CA 1
ATOM 601 C C . VAL A 1 83 ? 1.643 3.941 -0.738 1.00 86.50 83 VAL A C 1
ATOM 603 O O . VAL A 1 83 ? 2.072 2.940 -0.166 1.00 86.50 83 VAL A O 1
ATOM 606 N N . ILE A 1 84 ? 0.367 4.312 -0.657 1.00 88.69 84 ILE A N 1
ATOM 607 C CA . ILE A 1 84 ? -0.634 3.592 0.136 1.00 88.69 84 ILE A CA 1
ATOM 608 C C . ILE A 1 84 ? -1.840 3.246 -0.733 1.00 88.69 84 ILE A C 1
ATOM 610 O O . ILE A 1 84 ? -2.442 4.119 -1.348 1.00 88.69 84 ILE A O 1
ATOM 614 N N . LEU A 1 85 ? -2.214 1.968 -0.764 1.00 88.81 85 LEU A N 1
ATOM 615 C CA . LEU A 1 85 ? -3.432 1.476 -1.402 1.00 88.81 85 LEU A CA 1
ATOM 616 C C . LEU A 1 85 ? -4.422 1.016 -0.335 1.00 88.81 85 LEU A C 1
ATOM 618 O O . LEU A 1 85 ? -4.131 0.129 0.466 1.00 88.81 85 LEU A O 1
ATOM 622 N N . VAL A 1 86 ? -5.610 1.601 -0.356 1.00 89.81 86 VAL A N 1
ATOM 623 C CA . VAL A 1 86 ? -6.711 1.325 0.560 1.00 89.81 86 VAL A CA 1
ATOM 624 C C . VAL A 1 86 ? -7.767 0.513 -0.181 1.00 89.81 86 VAL A C 1
ATOM 626 O O . VAL A 1 86 ? -8.375 0.986 -1.144 1.00 89.81 86 VAL A O 1
ATOM 629 N N . PHE A 1 87 ? -7.988 -0.725 0.256 1.00 90.19 87 PHE A N 1
ATOM 630 C CA . PHE A 1 87 ? -8.967 -1.632 -0.337 1.00 90.19 87 PHE A CA 1
ATOM 631 C C . PHE A 1 87 ? -10.323 -1.439 0.344 1.00 90.19 87 PHE A C 1
ATOM 633 O O . PHE A 1 87 ? -10.566 -1.946 1.439 1.00 90.19 87 PHE A O 1
ATOM 640 N N . LEU A 1 88 ? -11.220 -0.703 -0.311 1.00 86.75 88 LEU A N 1
ATOM 641 C CA . LEU A 1 88 ? -12.528 -0.340 0.249 1.00 86.75 88 LEU A CA 1
ATOM 642 C C . LEU A 1 88 ? -13.551 -1.481 0.164 1.00 86.75 88 LEU A C 1
ATOM 644 O O . LEU A 1 88 ? -14.537 -1.485 0.891 1.00 86.75 88 LEU A O 1
ATOM 648 N N . THR A 1 89 ? -13.295 -2.490 -0.673 1.00 86.69 89 THR A N 1
ATOM 649 C CA . THR A 1 89 ? -14.158 -3.671 -0.820 1.00 86.69 89 THR A CA 1
ATOM 650 C C . THR A 1 89 ? -13.385 -4.955 -0.556 1.00 86.69 89 THR A C 1
ATOM 652 O O . THR A 1 89 ? -12.206 -5.059 -0.895 1.00 86.69 89 THR A O 1
ATOM 655 N N . LYS A 1 90 ? -14.061 -5.976 -0.023 1.00 89.75 90 LYS A N 1
ATOM 656 C CA . LYS A 1 90 ? -13.472 -7.310 0.134 1.00 89.75 90 LYS A CA 1
ATOM 657 C C . LYS A 1 90 ? -13.032 -7.911 -1.206 1.00 89.75 90 LYS A C 1
ATOM 659 O O . LYS A 1 90 ? -11.947 -8.467 -1.302 1.00 89.75 90 LYS A O 1
ATOM 664 N N . GLU A 1 91 ? -13.846 -7.743 -2.243 1.00 85.75 91 GLU A N 1
ATOM 665 C CA . GLU A 1 91 ? -13.586 -8.278 -3.583 1.00 85.75 91 GLU A CA 1
ATOM 666 C C . GLU A 1 91 ? -12.272 -7.747 -4.182 1.00 85.75 91 GLU A C 1
ATOM 668 O O . GLU A 1 91 ? -11.509 -8.497 -4.787 1.00 85.75 91 GLU A O 1
ATOM 673 N N . SER A 1 92 ? -11.973 -6.458 -3.993 1.00 85.06 92 SER A N 1
ATOM 674 C CA . SER A 1 92 ? -10.730 -5.861 -4.491 1.00 85.06 92 SER A CA 1
ATOM 675 C C . SER A 1 92 ? -9.497 -6.329 -3.728 1.00 85.06 92 SER A C 1
ATOM 677 O O . SER A 1 92 ? -8.462 -6.574 -4.350 1.00 85.06 92 SER A O 1
ATOM 679 N N . LEU A 1 93 ? -9.619 -6.507 -2.411 1.00 90.94 93 LEU A N 1
ATOM 680 C CA . LEU A 1 93 ? -8.568 -7.089 -1.585 1.00 90.94 93 LEU A CA 1
ATOM 681 C C . LEU A 1 93 ? -8.288 -8.543 -1.973 1.00 90.94 93 LEU A C 1
ATOM 683 O O . LEU A 1 93 ? -7.130 -8.926 -2.131 1.00 90.94 93 LEU A O 1
ATOM 687 N N . ASP A 1 94 ? -9.337 -9.352 -2.116 1.00 90.00 94 ASP A N 1
ATOM 688 C CA . ASP A 1 94 ? -9.203 -10.771 -2.440 1.00 90.00 94 ASP A CA 1
ATOM 689 C C . ASP A 1 94 ? -8.559 -10.937 -3.821 1.00 90.00 94 ASP A C 1
ATOM 691 O O . ASP A 1 94 ? -7.536 -11.611 -3.932 1.00 90.00 94 ASP A O 1
ATOM 695 N N . ARG A 1 95 ? -9.039 -10.203 -4.838 1.00 85.88 95 ARG A N 1
ATOM 696 C CA . ARG A 1 95 ? -8.404 -10.178 -6.167 1.00 85.88 95 ARG A CA 1
ATOM 697 C C . ARG A 1 95 ? -6.922 -9.827 -6.105 1.00 85.88 95 ARG A C 1
ATOM 699 O O . ARG A 1 95 ? -6.117 -10.471 -6.775 1.00 85.88 95 ARG A O 1
ATOM 706 N N . PHE A 1 96 ? -6.550 -8.817 -5.320 1.00 88.00 96 PHE A N 1
ATOM 707 C CA . PHE A 1 96 ? -5.151 -8.423 -5.168 1.00 88.00 96 PHE A CA 1
ATOM 708 C C . PHE A 1 96 ? -4.303 -9.544 -4.546 1.00 88.00 96 PHE A C 1
ATOM 710 O O . PHE A 1 96 ? -3.219 -9.841 -5.040 1.00 88.00 96 PHE A O 1
ATOM 717 N N . ARG A 1 97 ? -4.805 -10.198 -3.490 1.00 89.62 97 ARG A N 1
ATOM 718 C CA . ARG A 1 97 ? -4.087 -11.257 -2.756 1.00 89.62 97 ARG A CA 1
ATOM 719 C C . ARG A 1 97 ? -3.987 -12.574 -3.525 1.00 89.62 97 ARG A C 1
ATOM 721 O O . ARG A 1 97 ? -3.022 -13.312 -3.329 1.00 89.62 97 ARG A O 1
ATOM 728 N N . GLU A 1 98 ? -4.986 -12.886 -4.346 1.00 87.31 98 GLU A N 1
ATOM 729 C CA . GLU A 1 98 ? -5.036 -14.096 -5.176 1.00 87.31 98 GLU A CA 1
ATOM 730 C C . GLU A 1 98 ? -4.194 -13.966 -6.451 1.00 87.31 98 GLU A C 1
ATOM 732 O O . GLU A 1 98 ? -3.732 -14.964 -7.010 1.00 87.31 98 GLU A O 1
ATOM 737 N N . SER A 1 99 ? -3.943 -12.735 -6.896 1.00 80.00 99 SER A N 1
ATOM 738 C CA . SER A 1 99 ? -3.116 -12.470 -8.066 1.00 80.00 99 SER A CA 1
ATOM 739 C C . SER A 1 99 ? -1.635 -12.709 -7.761 1.00 80.00 99 SER A C 1
ATOM 741 O O . SER A 1 99 ? -1.099 -12.264 -6.747 1.00 80.00 99 SER A O 1
ATOM 743 N N . LYS A 1 100 ? -0.922 -13.382 -8.677 1.00 77.25 100 LYS A N 1
ATOM 744 C CA . LYS A 1 100 ? 0.549 -13.526 -8.588 1.00 77.25 100 LYS A CA 1
ATOM 745 C C . LYS A 1 100 ? 1.257 -12.174 -8.677 1.00 77.25 100 LYS A C 1
ATOM 747 O O . LYS A 1 100 ? 2.336 -11.987 -8.113 1.00 77.25 100 LYS A O 1
ATOM 752 N N . SER A 1 101 ? 0.637 -11.262 -9.409 1.00 74.00 101 SER A N 1
ATOM 753 C CA . SER A 1 101 ? 1.088 -9.906 -9.634 1.00 74.00 101 SER A CA 1
ATOM 754 C C . SER A 1 101 ? -0.092 -9.003 -9.921 1.00 74.00 101 SER A C 1
ATOM 756 O O . SER A 1 101 ? -1.058 -9.456 -10.530 1.00 74.00 101 SER A O 1
ATOM 758 N N . TRP A 1 102 ? 0.024 -7.736 -9.551 1.00 78.38 102 TRP A N 1
ATOM 759 C CA . TRP A 1 102 ? -1.012 -6.743 -9.798 1.00 78.38 102 TRP A CA 1
ATOM 760 C C . TRP A 1 102 ? -0.400 -5.468 -10.381 1.00 78.38 102 TRP A C 1
ATOM 762 O O . TRP A 1 102 ? 0.693 -5.066 -9.978 1.00 78.38 102 TRP A O 1
ATOM 772 N N . THR A 1 103 ? -1.075 -4.848 -11.346 1.00 74.69 103 THR A N 1
ATOM 773 C CA . THR A 1 103 ? -0.631 -3.639 -12.041 1.00 74.69 103 THR A CA 1
ATOM 774 C C . THR A 1 103 ? -1.731 -2.583 -12.073 1.00 74.69 103 THR A C 1
ATOM 776 O O . THR A 1 103 ? -2.811 -2.761 -12.646 1.00 74.69 103 THR A O 1
ATOM 779 N N . VAL A 1 104 ? -1.429 -1.423 -11.494 1.00 72.00 104 VAL A N 1
ATOM 780 C CA . VAL A 1 104 ? -2.354 -0.281 -11.446 1.00 72.00 104 VAL A CA 1
ATOM 781 C C . VAL A 1 104 ? -2.680 0.185 -12.864 1.00 72.00 104 VAL A C 1
ATOM 783 O O . VAL A 1 104 ? -1.803 0.287 -13.723 1.00 72.00 104 VAL A O 1
ATOM 786 N N . GLY A 1 105 ? -3.954 0.495 -13.104 1.00 64.75 105 GLY A N 1
ATOM 787 C CA . GLY A 1 105 ? -4.464 0.970 -14.394 1.00 64.75 105 GLY A CA 1
ATOM 788 C C . GLY A 1 105 ? -4.736 -0.142 -15.413 1.00 64.75 105 GLY A C 1
ATOM 789 O O . GLY A 1 105 ? -5.642 0.009 -16.230 1.00 64.75 105 GLY A O 1
ATOM 790 N N . VAL A 1 106 ? -4.044 -1.281 -15.323 1.00 65.00 106 VAL A N 1
ATOM 791 C CA . VAL A 1 106 ? -4.288 -2.457 -16.178 1.00 65.00 106 VAL A CA 1
ATOM 792 C C . VAL A 1 106 ? -5.388 -3.332 -15.585 1.00 65.00 106 VAL A C 1
ATOM 794 O O . VAL A 1 106 ? -6.364 -3.643 -16.265 1.00 65.00 106 VAL A O 1
ATOM 797 N N . ASP A 1 107 ? -5.316 -3.616 -14.285 1.00 63.75 107 ASP A N 1
ATOM 798 C CA . ASP A 1 107 ? -6.305 -4.441 -13.579 1.00 63.75 107 ASP A CA 1
ATOM 799 C C . ASP A 1 107 ? -7.597 -3.672 -13.217 1.00 63.75 107 ASP A C 1
ATOM 801 O O . ASP A 1 107 ? -8.378 -4.109 -12.370 1.00 63.75 107 ASP A O 1
ATOM 805 N N . ARG A 1 108 ? -7.826 -2.499 -13.839 1.00 54.09 108 ARG A N 1
ATOM 806 C CA . ARG A 1 108 ? -9.058 -1.672 -13.797 1.00 54.09 108 ARG A CA 1
ATOM 807 C C . ARG A 1 108 ? -9.643 -1.369 -12.405 1.00 54.09 108 ARG A C 1
ATOM 809 O O . ARG A 1 108 ? -10.824 -1.060 -12.290 1.00 54.09 108 ARG A O 1
ATOM 816 N N . SER A 1 109 ? -8.838 -1.441 -11.347 1.00 54.09 109 SER A N 1
ATOM 817 C CA . SER A 1 109 ? -9.360 -1.472 -9.970 1.00 54.09 109 SER A CA 1
ATOM 818 C C . SER A 1 109 ? -9.165 -0.182 -9.164 1.00 54.09 109 SER A C 1
ATOM 820 O O . SER A 1 109 ? -9.753 -0.062 -8.091 1.00 54.09 109 SER A O 1
ATOM 822 N N . VAL A 1 110 ? -8.373 0.781 -9.651 1.00 52.94 110 VAL A N 1
ATOM 823 C CA . VAL A 1 110 ? -8.091 2.032 -8.925 1.00 52.94 110 VAL A CA 1
ATOM 824 C C . VAL A 1 110 ? -8.912 3.170 -9.495 1.00 52.94 110 VAL A C 1
ATOM 826 O O . VAL A 1 110 ? -8.882 3.432 -10.697 1.00 52.94 110 VAL A O 1
ATOM 829 N N . ALA A 1 111 ? -9.616 3.858 -8.609 1.00 51.81 111 ALA A N 1
ATOM 830 C CA . ALA A 1 111 ? -10.196 5.144 -8.925 1.00 51.81 111 ALA A CA 1
ATOM 831 C C . ALA A 1 111 ? -9.195 6.256 -8.659 1.00 51.81 111 ALA A C 1
ATOM 833 O O . ALA A 1 111 ? -8.522 6.276 -7.631 1.00 51.81 111 ALA A O 1
ATOM 834 N N . LEU A 1 112 ? -9.100 7.161 -9.621 1.00 48.47 112 LEU A N 1
ATOM 835 C CA . LEU A 1 112 ? -8.110 8.222 -9.661 1.00 48.47 112 LEU A CA 1
ATOM 836 C C . LEU A 1 112 ? -8.805 9.524 -9.272 1.00 48.47 112 LEU A C 1
ATOM 838 O O . LEU A 1 112 ? -9.837 9.863 -9.853 1.00 48.47 112 LEU A O 1
ATOM 842 N N . PHE A 1 113 ? -8.243 10.251 -8.309 1.00 47.56 113 PHE A N 1
ATOM 843 C CA . PHE A 1 113 ? -8.789 11.522 -7.840 1.00 47.56 113 PHE A CA 1
ATOM 844 C C . PHE A 1 113 ? -7.740 12.618 -7.921 1.00 47.56 113 PHE A C 1
ATOM 846 O O . PHE A 1 113 ? -6.589 12.423 -7.574 1.00 47.56 113 PHE A O 1
ATOM 853 N N . LYS A 1 114 ? -8.137 13.825 -8.319 1.00 39.66 114 LYS A N 1
ATOM 854 C CA . LYS A 1 114 ? -7.281 15.002 -8.170 1.00 39.66 114 LYS A CA 1
ATOM 855 C C . LYS A 1 114 ? -7.741 15.759 -6.932 1.00 39.66 114 LYS A C 1
ATOM 857 O O . LYS A 1 114 ? -8.859 16.265 -6.922 1.00 39.66 114 LYS A O 1
ATOM 862 N N . VAL A 1 115 ? -6.899 15.843 -5.903 1.00 42.12 115 VAL A N 1
ATOM 863 C CA . VAL A 1 115 ? -7.194 16.682 -4.732 1.00 42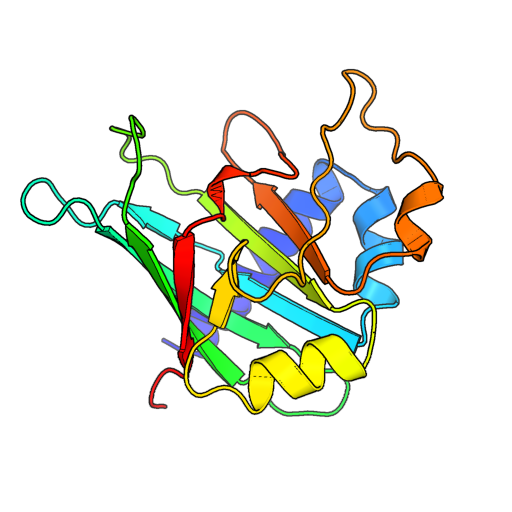.12 115 VAL A CA 1
ATOM 864 C C . VAL A 1 115 ? -7.211 18.138 -5.179 1.00 42.12 115 VAL A C 1
ATOM 866 O O . VAL A 1 115 ? -6.246 18.643 -5.758 1.00 42.12 115 VAL A O 1
ATOM 869 N N . GLY A 1 116 ? -8.346 18.803 -4.966 1.00 44.31 116 GLY A N 1
ATOM 870 C CA . GLY A 1 116 ? -8.469 20.241 -5.165 1.00 44.31 116 GLY A CA 1
ATOM 871 C C . GLY A 1 116 ? -7.635 21.009 -4.137 1.00 44.31 116 GLY A C 1
ATOM 872 O O . GLY A 1 116 ? -7.295 20.489 -3.080 1.00 44.31 116 GLY A O 1
ATOM 873 N N . LYS A 1 117 ? -7.338 22.283 -4.415 1.00 38.56 117 LYS A N 1
ATOM 874 C CA . LYS A 1 117 ? -6.496 23.157 -3.569 1.00 38.56 117 LYS A CA 1
ATOM 875 C C . LYS A 1 117 ? -6.945 23.291 -2.095 1.00 38.56 117 LYS A C 1
ATOM 877 O O . LYS A 1 117 ? -6.199 23.860 -1.309 1.00 38.56 117 LYS A O 1
ATOM 882 N N . SER A 1 118 ? -8.138 22.816 -1.731 1.00 48.91 118 SER A N 1
ATOM 883 C CA . SER A 1 118 ? -8.729 22.889 -0.388 1.00 48.91 118 SER A CA 1
ATOM 884 C C . SER A 1 118 ? -8.639 21.596 0.434 1.00 48.91 118 SER A C 1
ATOM 886 O O . SER A 1 118 ? -9.101 21.596 1.570 1.00 48.91 118 SER A O 1
ATOM 888 N N . GLY A 1 119 ? -8.096 20.496 -0.106 1.00 47.78 119 GLY A N 1
ATOM 889 C CA . GLY A 1 119 ? -7.949 19.235 0.639 1.00 47.78 119 GLY A CA 1
ATOM 890 C C . GLY A 1 119 ? -9.259 18.497 0.960 1.00 47.78 119 GLY A C 1
ATOM 891 O O . GLY A 1 119 ? -9.218 17.487 1.651 1.00 47.78 119 GLY A O 1
ATOM 892 N N . GLN A 1 120 ? -10.409 18.972 0.467 1.00 47.66 120 GLN A N 1
ATOM 893 C CA . GLN A 1 120 ? -11.702 18.315 0.670 1.00 47.66 120 GLN A CA 1
ATOM 894 C C . GLN A 1 120 ? -11.922 17.179 -0.333 1.00 47.66 120 GLN A C 1
ATOM 896 O O . GLN A 1 120 ? -11.700 17.335 -1.537 1.00 47.66 120 GLN A O 1
ATOM 901 N N . PHE A 1 121 ? -12.391 16.047 0.189 1.00 49.75 121 PHE A N 1
ATOM 902 C CA . PHE A 1 121 ? -12.739 14.854 -0.571 1.00 49.75 121 PHE A CA 1
ATOM 903 C C . PHE A 1 121 ? -14.124 14.991 -1.199 1.00 49.75 121 PHE A C 1
ATOM 905 O O . PHE A 1 121 ? -15.112 15.221 -0.503 1.00 49.75 121 PHE A O 1
ATOM 912 N N . ASP A 1 122 ? -14.213 14.818 -2.517 1.00 46.47 122 ASP A N 1
ATOM 913 C CA . ASP A 1 122 ? -15.505 14.738 -3.192 1.00 46.47 122 ASP A CA 1
ATOM 914 C C . ASP A 1 122 ? -16.167 13.388 -2.839 1.00 46.47 122 ASP A C 1
ATOM 916 O O . ASP A 1 122 ? -15.589 12.305 -2.997 1.00 46.47 122 ASP A O 1
ATOM 920 N N . THR A 1 123 ? -17.385 13.435 -2.302 1.00 42.94 123 THR A N 1
ATOM 921 C CA . THR A 1 123 ? -18.082 12.314 -1.635 1.00 42.94 123 THR A CA 1
ATOM 922 C C . THR A 1 123 ? -18.557 11.207 -2.588 1.00 42.94 123 THR A C 1
ATOM 924 O O . THR A 1 123 ? -19.090 10.189 -2.151 1.00 42.94 123 THR A O 1
ATOM 927 N N . ASN A 1 124 ? -18.288 11.322 -3.893 1.00 45.41 124 ASN A N 1
ATOM 928 C CA . ASN A 1 124 ? -18.490 10.248 -4.880 1.00 45.41 124 ASN A CA 1
ATOM 929 C C . ASN A 1 124 ? -17.480 9.080 -4.724 1.00 45.41 124 ASN A C 1
ATOM 931 O O . ASN A 1 124 ? -17.570 8.063 -5.410 1.00 45.41 124 ASN A O 1
ATOM 935 N N . THR A 1 125 ? -16.545 9.219 -3.779 1.00 49.16 125 THR A N 1
ATOM 936 C CA . THR A 1 125 ? -15.507 8.257 -3.381 1.00 49.16 125 THR A CA 1
ATOM 937 C C . THR A 1 125 ? -16.031 6.848 -3.049 1.00 49.16 125 THR A C 1
ATOM 939 O O . THR A 1 125 ? -15.350 5.854 -3.304 1.00 49.16 125 THR A O 1
ATOM 942 N N . ALA A 1 126 ? -17.270 6.731 -2.564 1.00 42.28 126 ALA A N 1
ATOM 943 C CA . ALA A 1 126 ? -17.875 5.471 -2.117 1.00 42.28 126 ALA A CA 1
ATOM 944 C C . ALA A 1 126 ? -18.168 4.436 -3.229 1.00 42.28 126 ALA A C 1
ATOM 946 O O . ALA A 1 126 ? -18.590 3.321 -2.932 1.00 42.28 126 ALA A O 1
ATOM 947 N N . ARG A 1 127 ? -17.968 4.768 -4.513 1.00 51.56 127 ARG A N 1
ATOM 948 C CA . ARG A 1 127 ? -18.189 3.832 -5.637 1.00 51.56 127 ARG A CA 1
ATOM 949 C C . ARG A 1 127 ? -16.953 3.030 -6.037 1.00 51.56 127 ARG A C 1
ATOM 951 O O . ARG A 1 127 ? -17.004 2.276 -7.008 1.00 51.56 127 ARG A O 1
ATOM 958 N N . HIS A 1 128 ? -15.839 3.205 -5.337 1.00 63.94 128 HIS A N 1
ATOM 959 C CA . HIS A 1 128 ? -14.553 2.695 -5.786 1.00 63.94 128 HIS A CA 1
ATOM 960 C C . HIS A 1 128 ? -14.054 1.517 -4.964 1.00 63.94 128 HIS A C 1
ATOM 962 O O . HIS A 1 128 ? -14.185 1.464 -3.748 1.00 63.94 128 HIS A O 1
ATOM 968 N N . ALA A 1 129 ? -13.456 0.564 -5.671 1.00 76.56 129 ALA A N 1
ATOM 969 C CA . ALA A 1 129 ? -12.946 -0.677 -5.115 1.00 76.56 129 ALA A CA 1
ATOM 970 C C . ALA A 1 129 ? -11.599 -0.494 -4.386 1.00 76.56 129 ALA A C 1
ATOM 972 O O . ALA A 1 129 ? -11.341 -1.174 -3.388 1.00 76.56 129 ALA A O 1
ATOM 973 N N . ILE A 1 130 ? -10.739 0.404 -4.883 1.00 80.56 130 ILE A N 1
ATOM 974 C CA . ILE A 1 130 ? -9.410 0.715 -4.334 1.00 80.56 130 ILE A CA 1
ATOM 975 C C . ILE A 1 130 ? -9.159 2.224 -4.447 1.00 80.56 130 ILE A C 1
ATOM 977 O O . ILE A 1 130 ? -9.406 2.810 -5.506 1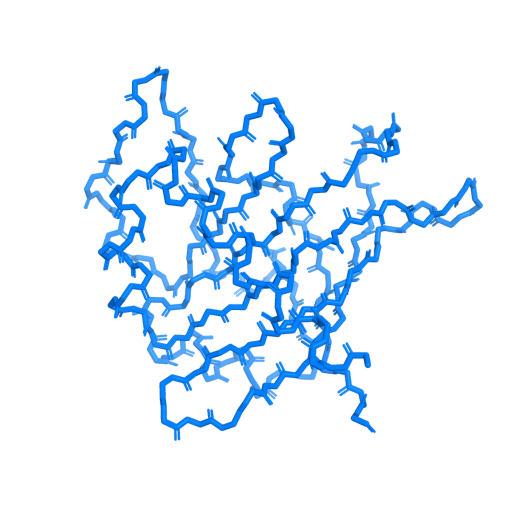.00 80.56 130 ILE A O 1
ATOM 981 N N . MET A 1 131 ? -8.624 2.827 -3.384 1.00 80.56 131 MET A N 1
ATOM 982 C CA . MET A 1 131 ? -8.121 4.203 -3.362 1.00 80.56 131 MET A CA 1
ATOM 983 C C . MET A 1 131 ? -6.603 4.220 -3.155 1.00 80.56 131 MET A C 1
ATOM 985 O O . MET A 1 131 ? -6.096 3.488 -2.312 1.00 80.56 131 MET A O 1
ATOM 989 N N . GLY A 1 132 ? -5.884 5.050 -3.913 1.00 82.56 132 GLY A N 1
ATOM 990 C CA . GLY A 1 132 ? -4.433 5.212 -3.799 1.00 82.56 132 GLY A CA 1
ATOM 991 C C . GLY A 1 132 ? -4.031 6.588 -3.272 1.00 82.56 132 GLY A C 1
ATOM 992 O O . GLY A 1 132 ? -4.598 7.595 -3.691 1.00 82.56 132 GLY A O 1
ATOM 993 N N . PHE A 1 133 ? -3.027 6.617 -2.402 1.00 80.44 133 PHE A N 1
ATOM 994 C CA . PHE A 1 133 ? -2.359 7.809 -1.898 1.00 80.44 133 PHE A CA 1
ATOM 995 C C . PHE A 1 133 ? -0.873 7.734 -2.250 1.00 80.44 133 PHE A C 1
ATOM 997 O O . PHE A 1 133 ? -0.257 6.674 -2.121 1.00 80.44 133 PHE A O 1
ATOM 1004 N N . VAL A 1 134 ? -0.300 8.863 -2.651 1.00 79.94 134 VAL A N 1
ATOM 1005 C CA . VAL A 1 134 ? 1.137 9.050 -2.854 1.00 79.94 134 VAL A CA 1
ATOM 1006 C C . VAL A 1 134 ? 1.554 10.258 -2.034 1.00 79.94 134 VAL A C 1
ATOM 1008 O O . VAL A 1 134 ? 1.129 11.378 -2.316 1.00 79.94 134 VAL A O 1
ATOM 1011 N N . ASP A 1 135 ? 2.345 10.026 -0.995 1.00 79.69 135 ASP A N 1
ATOM 1012 C CA . ASP A 1 135 ? 2.857 11.076 -0.131 1.00 79.69 135 ASP A CA 1
ATOM 1013 C C . ASP A 1 135 ? 4.303 11.413 -0.485 1.00 79.69 135 ASP A C 1
ATOM 1015 O O . ASP A 1 135 ? 5.188 10.559 -0.418 1.00 79.69 135 ASP A O 1
ATOM 1019 N N . THR A 1 136 ? 4.547 12.671 -0.843 1.00 75.00 136 THR A N 1
ATOM 1020 C CA . THR A 1 136 ? 5.889 13.206 -1.092 1.00 75.00 136 THR A CA 1
ATOM 1021 C C . THR A 1 136 ? 6.232 14.273 -0.051 1.00 75.00 136 THR A C 1
ATOM 1023 O O . THR A 1 136 ? 5.388 14.709 0.743 1.00 75.00 136 THR A O 1
ATOM 1026 N N . LYS A 1 137 ? 7.486 14.745 -0.046 1.00 69.88 137 LYS A N 1
ATOM 1027 C CA . LYS A 1 137 ? 7.889 15.890 0.792 1.00 69.88 137 LYS A CA 1
ATOM 1028 C C . LYS A 1 137 ? 7.085 17.158 0.492 1.00 69.88 137 LYS A C 1
ATOM 1030 O O . LYS A 1 137 ? 6.894 17.977 1.385 1.00 69.88 137 LYS A O 1
ATOM 1035 N N . GLU A 1 138 ? 6.644 17.323 -0.750 1.00 66.56 138 GLU A N 1
ATOM 1036 C CA . GLU A 1 138 ? 6.058 18.565 -1.256 1.00 66.56 138 GLU A CA 1
ATOM 1037 C C . GLU A 1 138 ? 4.529 18.549 -1.194 1.00 66.56 138 GLU A C 1
ATOM 1039 O O . GLU A 1 138 ? 3.912 19.581 -0.929 1.00 66.56 138 GLU A O 1
ATOM 1044 N N . ALA A 1 139 ? 3.908 17.391 -1.435 1.00 63.69 139 ALA A N 1
ATOM 1045 C CA . ALA A 1 139 ? 2.460 17.266 -1.498 1.00 63.69 139 ALA A CA 1
ATOM 1046 C C . ALA A 1 139 ? 1.985 15.831 -1.244 1.00 63.69 139 ALA A C 1
ATOM 1048 O O . ALA A 1 139 ? 2.644 14.861 -1.612 1.00 63.69 139 ALA A O 1
ATOM 1049 N N . LEU A 1 140 ? 0.774 15.718 -0.699 1.00 60.91 140 LEU A N 1
ATOM 1050 C CA . LEU A 1 140 ? -0.007 14.489 -0.761 1.00 60.91 140 LEU A CA 1
ATOM 1051 C C . LEU A 1 140 ? -0.835 14.507 -2.049 1.00 60.91 140 LEU A C 1
ATOM 1053 O O . LEU A 1 140 ? -1.588 15.451 -2.302 1.00 60.91 140 LEU A O 1
ATOM 1057 N N . MET A 1 141 ? -0.702 13.467 -2.862 1.00 64.81 141 MET A N 1
ATOM 1058 C CA . MET A 1 141 ? -1.413 13.312 -4.127 1.00 64.81 141 MET A CA 1
ATOM 1059 C C . MET A 1 141 ? -2.197 11.997 -4.160 1.00 64.81 141 MET A C 1
ATOM 1061 O O . MET A 1 141 ? -1.846 11.023 -3.505 1.00 64.81 141 MET A O 1
ATOM 1065 N N . PHE A 1 142 ? -3.260 11.959 -4.960 1.00 62.28 142 PHE A N 1
ATOM 1066 C CA . PHE A 1 142 ? -4.059 10.755 -5.219 1.00 62.28 142 PHE A CA 1
ATOM 1067 C C . PHE A 1 142 ? -3.805 10.343 -6.671 1.00 62.28 142 PHE A C 1
ATOM 1069 O O . PHE A 1 142 ? -4.613 10.572 -7.563 1.00 62.28 142 PHE A O 1
ATOM 1076 N N . ASP A 1 143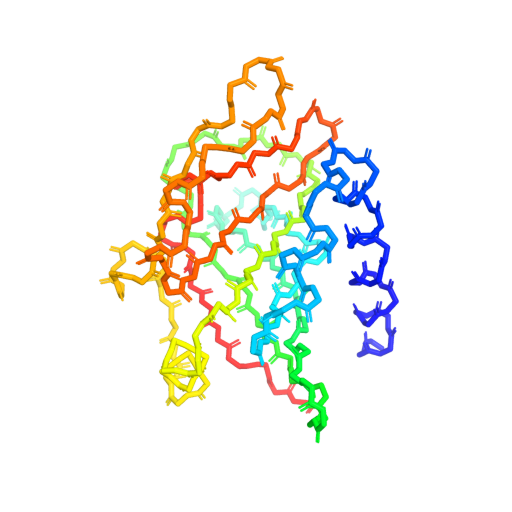 ? -2.582 9.902 -6.952 1.00 58.09 143 ASP A N 1
ATOM 1077 C CA . ASP A 1 143 ? -2.005 10.119 -8.280 1.00 58.09 143 ASP A CA 1
ATOM 1078 C C . ASP A 1 143 ? -2.114 8.928 -9.252 1.00 58.09 143 ASP A C 1
ATOM 1080 O O . ASP A 1 143 ? -2.036 7.751 -8.898 1.00 58.09 143 ASP A O 1
ATOM 1084 N N . LEU A 1 144 ? -2.214 9.302 -10.529 1.00 49.97 144 LEU A N 1
ATOM 1085 C CA . LEU A 1 144 ? -1.994 8.518 -11.742 1.00 49.97 144 LEU A CA 1
ATOM 1086 C C . LEU A 1 144 ? -0.558 7.979 -11.857 1.00 49.97 144 LEU A C 1
ATOM 1088 O O . LEU A 1 144 ? -0.315 7.123 -12.704 1.00 49.97 144 LEU A O 1
ATOM 1092 N N . SER A 1 145 ? 0.387 8.449 -11.035 1.00 55.91 145 SER A N 1
ATOM 1093 C CA . SER A 1 145 ? 1.787 7.995 -11.041 1.00 55.91 145 SER A CA 1
ATOM 1094 C C . SER A 1 145 ? 1.961 6.524 -10.707 1.00 55.91 145 SER A C 1
ATOM 1096 O O . SER A 1 145 ? 2.970 5.929 -11.064 1.00 55.91 145 SER A O 1
ATOM 1098 N N . LEU A 1 146 ? 0.966 5.930 -10.053 1.00 63.19 146 LEU A N 1
ATOM 1099 C CA . LEU A 1 146 ? 0.967 4.509 -9.750 1.00 63.19 146 LEU A CA 1
ATOM 1100 C C . LEU A 1 146 ? 0.671 3.654 -10.985 1.00 63.19 146 LEU A C 1
ATOM 1102 O O . LEU A 1 146 ? 0.943 2.458 -10.959 1.00 63.19 146 LEU A O 1
ATOM 1106 N N . VAL A 1 147 ? 0.107 4.220 -12.062 1.00 66.31 147 VAL A N 1
ATOM 1107 C CA . VAL A 1 147 ? -0.223 3.473 -13.286 1.00 66.31 147 VAL A CA 1
ATOM 1108 C C . VAL A 1 147 ? 1.045 2.866 -13.883 1.00 66.31 147 VAL A C 1
ATOM 1110 O O . VAL A 1 147 ? 2.007 3.564 -14.184 1.00 66.31 147 VAL A O 1
ATOM 1113 N N . GLY A 1 148 ? 1.031 1.545 -14.079 1.00 66.38 148 GLY A N 1
ATOM 1114 C CA . GLY A 1 148 ? 2.210 0.792 -14.516 1.00 66.38 148 GLY A CA 1
ATOM 1115 C C . GLY A 1 148 ? 3.110 0.290 -13.379 1.00 66.38 148 GLY A C 1
ATOM 1116 O O . GLY A 1 148 ? 4.061 -0.442 -13.658 1.00 66.38 148 GLY A O 1
ATOM 1117 N N . THR A 1 149 ? 2.809 0.596 -12.110 1.00 71.69 149 THR A N 1
ATOM 1118 C CA . THR A 1 149 ? 3.464 -0.046 -10.963 1.00 71.69 149 THR A CA 1
ATOM 1119 C C . THR A 1 149 ? 2.991 -1.485 -10.824 1.00 71.69 149 THR A C 1
ATOM 1121 O O . THR A 1 149 ? 1.799 -1.774 -10.714 1.00 71.69 149 THR A O 1
ATOM 1124 N N . TYR A 1 150 ? 3.962 -2.386 -10.803 1.00 81.19 150 TYR A N 1
ATOM 1125 C CA . TYR A 1 150 ? 3.826 -3.813 -10.602 1.00 81.19 150 TYR A CA 1
ATOM 1126 C C . TYR A 1 150 ? 4.053 -4.169 -9.133 1.00 81.19 150 TYR A C 1
ATOM 1128 O O . TYR A 1 150 ? 5.101 -3.874 -8.558 1.00 81.19 150 TYR A O 1
ATOM 1136 N N . PHE A 1 151 ? 3.098 -4.872 -8.540 1.00 85.56 151 PHE A N 1
ATOM 1137 C CA . PHE A 1 151 ? 3.159 -5.360 -7.172 1.00 85.56 151 PHE A CA 1
ATOM 1138 C C . PHE A 1 15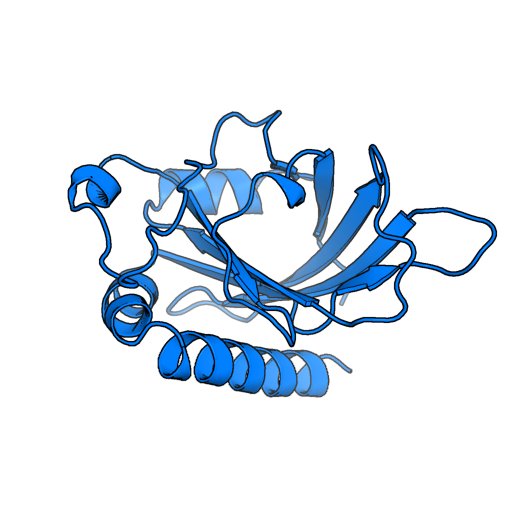1 ? 3.247 -6.879 -7.175 1.00 85.56 151 PHE A C 1
ATOM 1140 O O . PHE A 1 151 ? 2.501 -7.553 -7.882 1.00 85.56 151 PHE A O 1
ATOM 1147 N N . SER A 1 152 ? 4.154 -7.428 -6.373 1.00 86.69 152 SER A N 1
ATOM 1148 C CA . SER A 1 152 ? 4.326 -8.876 -6.232 1.00 86.69 152 SER A CA 1
ATOM 1149 C C . SER A 1 152 ? 4.589 -9.258 -4.792 1.00 86.69 152 SER A C 1
ATOM 1151 O O . SER A 1 152 ? 5.229 -8.514 -4.050 1.00 86.69 152 SER A O 1
ATOM 1153 N N . LYS A 1 153 ? 4.105 -10.431 -4.393 1.00 88.19 153 LYS A N 1
ATOM 1154 C CA . LYS A 1 153 ? 4.329 -10.950 -3.046 1.00 88.19 153 LYS A CA 1
ATOM 1155 C C . LYS A 1 153 ? 5.825 -11.165 -2.808 1.00 88.19 153 LYS A C 1
ATOM 1157 O O . LYS A 1 153 ? 6.508 -11.769 -3.635 1.00 88.19 153 LYS A O 1
ATOM 1162 N N . ALA A 1 154 ? 6.334 -10.660 -1.690 1.00 83.88 154 ALA A N 1
ATOM 1163 C CA . ALA A 1 154 ? 7.719 -10.863 -1.299 1.00 83.88 154 ALA A CA 1
ATOM 1164 C C . ALA A 1 154 ? 7.875 -12.230 -0.604 1.00 83.88 154 ALA A C 1
ATOM 1166 O O . ALA A 1 154 ? 7.008 -12.600 0.194 1.00 83.88 154 ALA A O 1
ATOM 1167 N N . PRO A 1 155 ? 8.953 -12.986 -0.881 1.00 72.06 155 PRO A N 1
ATOM 1168 C CA . PRO A 1 155 ? 9.317 -14.120 -0.042 1.00 72.06 155 PRO A CA 1
ATOM 1169 C C . PRO A 1 155 ? 9.661 -13.614 1.365 1.00 72.06 155 PRO A C 1
ATOM 1171 O O . PRO A 1 155 ? 10.302 -12.567 1.507 1.00 72.06 155 PRO A O 1
ATOM 1174 N N . VAL A 1 156 ? 9.176 -14.335 2.378 1.00 58.12 156 VAL A N 1
ATOM 1175 C CA . VAL A 1 156 ? 9.481 -14.088 3.797 1.00 58.12 156 VAL A CA 1
ATOM 1176 C C . VAL A 1 156 ? 10.848 -14.634 4.173 1.00 58.12 156 VAL A C 1
ATOM 1178 O O . VAL A 1 156 ? 11.214 -15.703 3.635 1.00 58.12 156 VAL A O 1
#

Foldseek 3Di:
DVVVQVVLQVVQVVLCCVAAVVVVVQQVLFQKKKKFSWWFQDDDPQQKIWTKIWIGGPPDDIFIKIKIANDPDDDPDRWTKMKMKTFNDPVLVVVCVPDQKDFPPVVPQEDADFQDPVSDDDPVVNVGRMFMWIGTPVDIGSDPRRGRMMMHTDDD